Protein AF-A0A2D5ES42-F1 (afdb_monomer)

pLDDT: mean 76.39, std 18.37, range [30.33, 95.25]

Radius of gyration: 19.95 Å; Cα contacts (8 Å, |Δi|>4): 368; chains: 1; bounding box: 39×85×37 Å

Structure (mmCIF, N/CA/C/O backbone):
data_AF-A0A2D5ES42-F1
#
_entry.id   AF-A0A2D5ES42-F1
#
loop_
_atom_site.group_PDB
_atom_site.id
_atom_site.type_symbol
_atom_site.label_atom_id
_atom_site.label_alt_id
_atom_site.label_comp_id
_atom_site.label_asym_id
_atom_site.label_entity_id
_atom_site.label_seq_id
_atom_site.pdbx_PDB_ins_code
_atom_site.Cartn_x
_atom_site.Cartn_y
_atom_site.Cartn_z
_atom_site.occupancy
_atom_site.B_iso_or_equiv
_atom_site.auth_seq_id
_atom_site.auth_comp_id
_atom_site.auth_asym_id
_atom_site.auth_atom_id
_atom_site.pdbx_PDB_model_num
ATOM 1 N N . MET A 1 1 ? -2.887 -65.430 13.717 1.00 40.38 1 MET A N 1
ATOM 2 C CA . MET A 1 1 ? -1.768 -64.628 13.180 1.00 40.38 1 MET A CA 1
ATOM 3 C C . MET A 1 1 ? -2.276 -63.826 11.987 1.00 40.38 1 MET A C 1
ATOM 5 O O . MET A 1 1 ? -2.730 -64.423 11.024 1.00 40.38 1 MET A O 1
ATOM 9 N N . THR A 1 2 ? -2.256 -62.497 12.131 1.00 43.62 2 THR A N 1
ATOM 10 C CA . THR A 1 2 ? -2.048 -61.475 11.082 1.00 43.62 2 THR A CA 1
ATOM 11 C C . THR A 1 2 ? -3.000 -61.409 9.876 1.00 43.62 2 THR A C 1
ATOM 13 O O . THR A 1 2 ? -2.786 -62.137 8.918 1.00 43.62 2 THR A O 1
ATOM 16 N N . ARG A 1 3 ? -3.934 -60.435 9.862 1.00 40.31 3 ARG A N 1
ATOM 17 C CA . ARG A 1 3 ? -4.369 -59.633 8.683 1.00 40.31 3 ARG A CA 1
ATOM 18 C C . ARG A 1 3 ? -4.928 -58.283 9.183 1.00 40.31 3 ARG A C 1
ATOM 20 O O . ARG A 1 3 ? -5.847 -58.273 9.987 1.00 40.31 3 ARG A O 1
ATOM 27 N N . LEU A 1 4 ? -4.179 -57.193 8.979 1.00 50.66 4 LEU A N 1
ATOM 28 C CA . LEU A 1 4 ? -4.424 -56.137 7.974 1.00 50.66 4 LEU A CA 1
ATOM 29 C C . LEU A 1 4 ? -5.686 -55.305 8.242 1.00 50.66 4 LEU A C 1
ATOM 31 O O . LEU A 1 4 ? -6.754 -55.689 7.795 1.00 50.66 4 LEU A O 1
ATOM 35 N N . LEU A 1 5 ? -5.519 -54.141 8.879 1.00 46.69 5 LEU A N 1
ATOM 36 C CA . LEU A 1 5 ? -6.378 -52.958 8.722 1.00 46.69 5 LEU A CA 1
ATOM 37 C C . LEU A 1 5 ? -5.525 -51.712 9.025 1.00 46.69 5 LEU A C 1
ATOM 39 O O . LEU A 1 5 ? -5.518 -51.180 10.129 1.00 46.69 5 LEU A O 1
ATOM 43 N N . ALA A 1 6 ? -4.747 -51.288 8.032 1.00 50.66 6 ALA A N 1
ATOM 44 C CA . ALA A 1 6 ? -4.095 -49.986 7.997 1.00 50.66 6 ALA A CA 1
ATOM 45 C C . ALA A 1 6 ? -4.516 -49.315 6.688 1.00 50.66 6 ALA A C 1
ATOM 47 O O . ALA A 1 6 ? -4.034 -49.710 5.633 1.00 50.66 6 ALA A O 1
ATOM 48 N N . ALA A 1 7 ? -5.473 -48.390 6.775 1.00 54.62 7 ALA A N 1
ATOM 49 C CA . ALA A 1 7 ? -5.767 -47.304 5.829 1.00 54.62 7 ALA A CA 1
ATOM 50 C C . ALA A 1 7 ? -7.210 -46.843 6.085 1.00 54.62 7 ALA A C 1
ATOM 52 O O . ALA A 1 7 ? -8.156 -47.502 5.657 1.00 54.62 7 ALA A O 1
ATOM 53 N N . PRO A 1 8 ? -7.389 -45.726 6.803 1.00 44.03 8 PRO A N 1
ATOM 54 C CA . PRO A 1 8 ? -7.924 -44.579 6.080 1.00 44.03 8 PRO A CA 1
ATOM 55 C C . PRO A 1 8 ? -7.349 -43.280 6.657 1.00 44.03 8 PRO A C 1
ATOM 57 O O . PRO A 1 8 ? -8.011 -42.583 7.415 1.00 44.03 8 PRO A O 1
ATOM 60 N N . LEU A 1 9 ? -6.097 -42.949 6.339 1.00 42.41 9 LEU A N 1
ATOM 61 C CA . LEU A 1 9 ? -5.510 -41.659 6.745 1.00 42.41 9 LEU A CA 1
ATOM 62 C C . LEU A 1 9 ? -4.885 -40.888 5.574 1.00 42.41 9 LEU A C 1
ATOM 64 O O . LEU A 1 9 ? -4.068 -39.999 5.777 1.00 42.41 9 LEU A O 1
ATOM 68 N N . LEU A 1 10 ? -5.264 -41.231 4.340 1.00 48.03 10 LEU A N 1
ATOM 69 C CA . LEU A 1 10 ? -4.723 -40.625 3.116 1.00 48.03 10 LEU A CA 1
ATOM 70 C C . LEU A 1 10 ? -5.753 -39.827 2.302 1.00 48.03 10 LEU A C 1
ATOM 72 O O . LEU A 1 10 ? -5.400 -39.271 1.270 1.00 48.03 10 LEU A O 1
ATOM 76 N N . LEU A 1 11 ? -7.005 -39.714 2.757 1.00 45.16 11 LEU A N 1
ATOM 77 C CA . LEU A 1 11 ? -8.060 -39.009 2.010 1.00 45.16 11 LEU A CA 1
ATOM 78 C C . LEU A 1 11 ? -8.287 -37.547 2.433 1.00 45.16 11 LEU A C 1
ATOM 80 O O . LEU A 1 11 ? -9.058 -36.855 1.779 1.00 45.16 11 LEU A O 1
ATOM 84 N N . ALA A 1 12 ? -7.613 -37.046 3.474 1.00 45.69 12 ALA A N 1
ATOM 85 C CA . ALA A 1 12 ? -7.824 -35.672 3.945 1.00 45.69 12 ALA A CA 1
ATOM 86 C C . ALA A 1 12 ? -6.898 -34.623 3.294 1.00 45.69 12 ALA A C 1
ATOM 88 O O . ALA A 1 12 ? -7.234 -33.444 3.302 1.00 45.69 12 ALA A O 1
ATOM 89 N N . LEU A 1 13 ? -5.760 -35.015 2.699 1.00 46.62 13 LEU A N 1
ATOM 90 C CA . LEU A 1 13 ? -4.809 -34.047 2.120 1.00 46.62 13 LEU A CA 1
ATOM 91 C C . LEU A 1 13 ? -5.104 -33.646 0.663 1.00 46.62 13 LEU A C 1
ATOM 93 O O . LEU A 1 13 ? -4.482 -32.722 0.150 1.00 46.62 13 LEU A O 1
ATOM 97 N N . ALA A 1 14 ? -6.048 -34.305 -0.012 1.00 47.53 14 ALA A N 1
ATOM 98 C CA . ALA A 1 14 ? -6.312 -34.085 -1.438 1.00 47.53 14 ALA A CA 1
ATOM 99 C C . ALA A 1 14 ? -7.481 -33.123 -1.730 1.00 47.53 14 ALA A C 1
ATOM 101 O O . ALA A 1 14 ? -7.840 -32.939 -2.890 1.00 47.53 14 ALA A O 1
ATOM 102 N N . ALA A 1 15 ? -8.085 -32.500 -0.713 1.00 44.97 15 ALA A N 1
ATOM 103 C CA . ALA A 1 15 ? -9.243 -31.624 -0.915 1.00 44.97 15 ALA A CA 1
ATOM 104 C C . ALA A 1 15 ? -8.879 -30.200 -1.388 1.00 44.97 15 ALA A C 1
ATOM 106 O O . ALA A 1 15 ? -9.714 -29.547 -2.004 1.00 44.97 15 ALA A O 1
ATOM 107 N N . CYS A 1 16 ? -7.642 -29.729 -1.180 1.00 43.69 16 CYS A N 1
ATOM 108 C CA . CYS A 1 16 ? -7.223 -28.396 -1.650 1.00 43.69 16 CYS A CA 1
ATOM 109 C C . CYS A 1 16 ? -6.816 -28.339 -3.131 1.00 43.69 16 CYS A C 1
ATOM 111 O O . CYS A 1 16 ? -6.734 -27.253 -3.691 1.00 43.69 16 CYS A O 1
ATOM 113 N N . LEU A 1 17 ? -6.550 -29.473 -3.785 1.00 50.28 17 LEU A N 1
ATOM 114 C CA . LEU A 1 17 ? -6.022 -29.480 -5.158 1.00 50.28 17 LEU A CA 1
ATOM 115 C C . LEU A 1 17 ? -7.104 -29.623 -6.241 1.00 50.28 17 LEU A C 1
ATOM 117 O O . LEU A 1 17 ? -6.807 -29.436 -7.416 1.00 50.28 17 LEU A O 1
ATOM 121 N N . ALA A 1 18 ? -8.346 -29.954 -5.871 1.00 45.78 18 ALA A N 1
ATOM 122 C CA . ALA A 1 18 ? -9.398 -30.322 -6.827 1.00 45.78 18 ALA A CA 1
ATOM 123 C C . ALA A 1 18 ? -10.451 -29.228 -7.094 1.00 45.78 18 ALA A C 1
ATOM 125 O O . ALA A 1 18 ? -11.258 -29.370 -8.010 1.00 45.78 18 ALA A O 1
ATOM 126 N N . LEU A 1 19 ? -10.443 -28.128 -6.339 1.00 42.31 19 LEU A N 1
ATOM 127 C CA . LEU A 1 19 ? -11.299 -26.963 -6.573 1.00 42.31 19 LEU A CA 1
ATOM 128 C C . LEU A 1 19 ? -10.376 -25.772 -6.814 1.00 42.31 19 LEU A C 1
ATOM 130 O O . LEU A 1 19 ? -9.795 -25.235 -5.878 1.00 42.31 19 LEU A O 1
ATOM 134 N N . GLY A 1 20 ? -10.159 -25.458 -8.090 1.00 41.84 20 GLY A N 1
ATOM 135 C CA . GLY A 1 20 ? -9.169 -24.496 -8.557 1.00 41.84 20 GLY A CA 1
ATOM 136 C C . GLY A 1 20 ? -9.097 -23.211 -7.732 1.00 41.84 20 GLY A C 1
ATOM 137 O O . GLY A 1 20 ? -10.102 -22.550 -7.490 1.00 41.84 20 GLY A O 1
ATOM 138 N N . GLY A 1 21 ? -7.866 -22.848 -7.376 1.00 39.69 21 GLY A N 1
ATOM 139 C CA . GLY A 1 21 ? -7.530 -21.519 -6.894 1.00 39.69 21 GLY A CA 1
ATOM 140 C C . GLY A 1 21 ? -7.667 -21.336 -5.389 1.00 39.69 21 GLY A C 1
ATOM 141 O O . GLY A 1 21 ? -8.445 -20.501 -4.940 1.00 39.69 21 GLY A O 1
ATOM 142 N N . CYS A 1 22 ? -6.742 -21.913 -4.616 1.00 37.97 22 CYS A N 1
ATOM 143 C CA . CYS A 1 22 ? -6.066 -21.056 -3.643 1.00 37.97 22 CYS A CA 1
ATOM 144 C C . CYS A 1 22 ? -5.311 -19.998 -4.459 1.00 37.97 22 CYS A C 1
ATOM 146 O O . CYS A 1 22 ? -4.109 -20.123 -4.679 1.00 37.97 22 CYS A O 1
ATOM 148 N N . GLN A 1 23 ? -6.024 -18.999 -4.997 1.00 43.69 23 GLN A N 1
ATOM 149 C CA . GLN A 1 23 ? -5.373 -17.737 -5.296 1.00 43.69 23 GLN A CA 1
ATOM 150 C C . GLN A 1 23 ? -4.778 -17.331 -3.958 1.00 43.69 23 GLN A C 1
ATOM 152 O O . GLN A 1 23 ? -5.513 -17.138 -2.990 1.00 43.69 23 GLN A O 1
ATOM 157 N N . SER A 1 24 ? -3.453 -17.384 -3.859 1.00 50.62 24 SER A N 1
ATOM 158 C CA . SER A 1 24 ? -2.745 -16.871 -2.703 1.00 50.62 24 SER A CA 1
ATOM 159 C C . SER A 1 24 ? -3.139 -15.408 -2.617 1.00 50.62 24 SER A C 1
ATOM 161 O O . SER A 1 24 ? -2.657 -14.598 -3.409 1.00 50.62 24 SER A O 1
ATOM 163 N N . GLU A 1 25 ? -4.098 -15.106 -1.747 1.00 65.00 25 GLU A N 1
ATOM 164 C CA . GLU A 1 25 ? -4.514 -13.745 -1.469 1.00 65.00 25 GLU A CA 1
ATOM 165 C C . GLU A 1 25 ? -3.235 -12.982 -1.137 1.00 65.00 25 GLU A C 1
ATOM 167 O O . GLU A 1 25 ? -2.483 -13.353 -0.231 1.00 65.00 25 GLU A O 1
ATOM 172 N N . LEU A 1 26 ? -2.927 -11.999 -1.972 1.00 70.56 26 LEU A N 1
ATOM 173 C CA . LEU A 1 26 ? -1.734 -11.186 -1.861 1.00 70.56 26 LEU A CA 1
ATOM 174 C C . LEU A 1 26 ? -1.842 -10.427 -0.534 1.00 70.56 26 LEU A C 1
ATOM 176 O O . LEU A 1 26 ? -2.657 -9.517 -0.405 1.00 70.56 26 LEU A O 1
ATOM 180 N N . ARG A 1 27 ? -1.096 -10.863 0.486 1.00 83.94 27 ARG A N 1
ATOM 181 C CA . ARG A 1 27 ? -1.345 -10.473 1.877 1.00 83.94 27 ARG A CA 1
ATOM 182 C C . ARG A 1 27 ? -0.107 -9.882 2.540 1.00 83.94 27 ARG A C 1
ATOM 184 O O . ARG A 1 27 ? 0.998 -10.390 2.375 1.00 83.94 27 ARG A O 1
ATOM 191 N N . ALA A 1 28 ? -0.331 -8.860 3.362 1.00 84.81 28 ALA A N 1
ATOM 192 C CA . ALA A 1 28 ? 0.637 -8.379 4.342 1.00 84.81 28 ALA A CA 1
ATOM 193 C C . ALA A 1 28 ? 0.025 -8.410 5.749 1.00 84.81 28 ALA A C 1
ATOM 195 O O . ALA A 1 28 ? -1.182 -8.202 5.915 1.00 84.81 28 ALA A O 1
ATOM 196 N N . THR A 1 29 ? 0.840 -8.710 6.759 1.00 90.69 29 THR A N 1
ATOM 197 C CA . THR A 1 29 ? 0.409 -8.859 8.157 1.00 90.69 29 THR A CA 1
ATOM 198 C C . THR A 1 29 ? 1.443 -8.303 9.125 1.00 90.69 29 THR A C 1
ATOM 200 O O . THR A 1 29 ? 2.625 -8.185 8.796 1.00 90.69 29 THR A O 1
ATOM 203 N N . GLY A 1 30 ? 1.012 -8.003 10.349 1.00 91.19 30 GLY A N 1
ATOM 204 C CA . GLY A 1 30 ? 1.918 -7.594 11.415 1.00 91.19 30 GLY A CA 1
ATOM 205 C C . GLY A 1 30 ? 1.222 -6.824 12.528 1.00 91.19 30 GLY A C 1
ATOM 206 O O . GLY A 1 30 ? 0.061 -7.096 12.843 1.00 91.19 30 GLY A O 1
ATOM 207 N N . SER A 1 31 ? 1.935 -5.871 13.123 1.00 89.75 31 SER A N 1
ATOM 208 C CA . SER A 1 31 ? 1.419 -4.967 14.149 1.00 89.75 31 SER A CA 1
ATOM 209 C C . SER A 1 31 ? 1.201 -3.554 13.609 1.00 89.75 31 SER A C 1
ATOM 211 O O . SER A 1 31 ? 1.816 -3.134 12.629 1.00 89.75 31 SER A O 1
ATOM 213 N N . ALA A 1 32 ? 0.296 -2.821 14.248 1.00 86.94 32 ALA A N 1
ATOM 214 C CA . ALA A 1 32 ? -0.011 -1.437 13.936 1.00 86.94 32 ALA A CA 1
ATOM 215 C C . ALA A 1 32 ? -0.046 -0.597 15.219 1.00 86.94 32 ALA A C 1
ATOM 217 O O . ALA A 1 32 ? -0.758 -0.920 16.169 1.00 86.94 32 ALA A O 1
ATOM 218 N N . GLU A 1 33 ? 0.694 0.511 15.216 1.00 84.69 33 GLU A N 1
ATOM 219 C CA . GLU A 1 33 ? 0.779 1.488 16.308 1.00 84.69 33 GLU A CA 1
ATOM 220 C C . GLU A 1 33 ? 0.542 2.922 15.790 1.00 84.69 33 GLU A C 1
ATOM 222 O O . GLU A 1 33 ? 0.703 3.200 14.600 1.00 84.69 33 GLU A O 1
ATOM 227 N N . GLY A 1 34 ? 0.102 3.841 16.665 1.00 74.62 34 GLY A N 1
ATOM 228 C CA . GLY A 1 34 ? -0.366 5.180 16.262 1.00 74.62 34 GLY A CA 1
ATOM 229 C C . GLY A 1 34 ? -1.804 5.534 16.680 1.00 74.62 34 GLY A C 1
ATOM 230 O O . GLY A 1 34 ? -2.398 4.923 17.570 1.00 74.62 34 GLY A O 1
ATOM 231 N N . VAL A 1 35 ? -2.361 6.585 16.074 1.00 63.78 35 VAL A N 1
ATOM 232 C CA . VAL A 1 35 ? -3.596 7.242 16.545 1.00 63.78 35 VAL A CA 1
ATOM 233 C C . VAL A 1 35 ? -4.851 6.399 16.265 1.00 63.78 35 VAL A C 1
ATOM 235 O O . VAL A 1 35 ? -5.159 6.087 15.119 1.00 63.78 35 VAL A O 1
ATOM 238 N N . GLY A 1 36 ? -5.634 6.100 17.311 1.00 63.03 36 GLY A N 1
ATOM 239 C CA . GLY A 1 36 ? -6.985 5.528 17.185 1.00 63.03 36 GLY A CA 1
ATOM 240 C C . GLY A 1 36 ? -7.050 4.057 16.744 1.00 63.03 36 GLY A C 1
ATOM 241 O O . GLY A 1 36 ? -8.032 3.665 16.111 1.00 63.03 36 GLY A O 1
ATOM 242 N N . LEU A 1 37 ? -6.020 3.265 17.058 1.00 69.06 37 LEU A N 1
ATOM 243 C CA . LEU A 1 37 ? -5.775 1.918 16.514 1.00 69.06 37 LEU A CA 1
ATOM 244 C C . LEU A 1 37 ? -6.369 0.737 17.293 1.00 69.06 37 LEU A C 1
ATOM 246 O O . LEU A 1 37 ? -5.957 -0.400 17.077 1.00 69.06 37 LEU A O 1
ATOM 250 N N . GLU A 1 38 ? -7.361 0.948 18.160 1.00 73.31 38 GLU A N 1
ATOM 251 C CA . GLU A 1 38 ? -8.033 -0.202 18.786 1.00 73.31 38 GLU A CA 1
ATOM 252 C C . GLU A 1 38 ? -8.709 -1.086 17.729 1.00 73.31 38 GLU A C 1
ATOM 254 O O . GLU A 1 38 ? -8.565 -2.312 17.755 1.00 73.31 38 GLU A O 1
ATOM 259 N N . ARG A 1 39 ? -9.382 -0.443 16.763 1.00 82.19 39 ARG A N 1
ATOM 260 C CA . ARG A 1 39 ? -10.039 -1.049 15.599 1.00 82.19 39 ARG A CA 1
ATOM 261 C C . ARG A 1 39 ? -10.019 -0.095 14.401 1.00 82.19 39 ARG A C 1
ATOM 263 O O . ARG A 1 39 ? -10.077 1.133 14.547 1.00 82.19 39 ARG A O 1
ATOM 270 N N . GLY A 1 40 ? -9.974 -0.646 13.192 1.00 87.06 40 GLY A N 1
ATOM 271 C CA . GLY A 1 40 ? -10.086 0.147 11.968 1.00 87.06 40 GLY A CA 1
ATOM 272 C C . GLY A 1 40 ? -10.135 -0.677 10.690 1.00 87.06 40 GLY A C 1
ATOM 273 O O . GLY A 1 40 ? -9.704 -1.829 10.661 1.00 87.06 40 GLY A O 1
ATOM 274 N N . THR A 1 41 ? -10.645 -0.062 9.624 1.00 90.19 41 THR A N 1
ATOM 275 C CA . THR A 1 41 ? -10.507 -0.598 8.266 1.00 90.19 41 THR A CA 1
ATOM 276 C C . THR A 1 41 ? -9.146 -0.171 7.717 1.00 90.19 41 THR A C 1
ATOM 278 O O . THR A 1 41 ? -8.757 0.990 7.852 1.00 90.19 41 THR A O 1
ATOM 281 N N . LEU A 1 42 ? -8.414 -1.105 7.119 1.00 90.06 42 LEU A N 1
ATOM 282 C CA . LEU A 1 42 ? -7.157 -0.846 6.425 1.00 90.06 42 LEU A CA 1
ATOM 283 C C . LEU A 1 42 ? -7.424 -0.894 4.920 1.00 90.06 42 LEU A C 1
ATOM 285 O O . LEU A 1 42 ? -8.172 -1.745 4.447 1.00 90.06 42 LEU A O 1
ATOM 289 N N . ALA A 1 43 ? -6.823 0.017 4.172 1.00 90.88 43 ALA A N 1
ATOM 290 C CA . ALA A 1 43 ? -6.932 0.063 2.724 1.00 90.88 43 ALA A CA 1
ATOM 291 C C . ALA A 1 43 ? -5.543 0.173 2.100 1.00 90.88 43 ALA A C 1
ATOM 293 O O . ALA A 1 43 ? -4.638 0.761 2.697 1.00 90.88 43 ALA A O 1
ATOM 294 N N . VAL A 1 44 ? -5.395 -0.358 0.885 1.00 90.12 44 VAL A N 1
ATOM 295 C CA . VAL A 1 44 ? -4.208 -0.102 0.061 1.00 90.12 44 VAL A CA 1
ATOM 296 C C . VAL A 1 44 ? -4.566 0.910 -1.005 1.00 90.12 44 VAL A C 1
ATOM 298 O O . VAL A 1 44 ? -5.454 0.669 -1.824 1.00 90.12 44 VAL A O 1
ATOM 301 N N . ARG A 1 45 ? -3.872 2.044 -1.000 1.00 89.19 45 ARG A N 1
ATOM 302 C CA . ARG A 1 45 ? -4.010 3.076 -2.024 1.00 89.19 45 ARG A CA 1
ATOM 303 C C . ARG A 1 45 ? -2.827 3.001 -2.977 1.00 89.19 45 ARG A C 1
ATOM 305 O O . ARG A 1 45 ? -1.693 3.147 -2.542 1.00 89.19 45 ARG A O 1
ATOM 312 N N . TRP A 1 46 ? -3.096 2.815 -4.263 1.00 85.50 46 TRP A N 1
ATOM 313 C CA . TRP A 1 46 ? -2.063 2.724 -5.295 1.00 85.50 46 TRP A CA 1
ATOM 314 C C . TRP A 1 46 ? -1.990 4.012 -6.118 1.00 85.50 46 TRP A C 1
ATOM 316 O O . TRP A 1 46 ? -3.040 4.509 -6.528 1.00 85.50 46 TRP A O 1
ATOM 326 N N . ALA A 1 47 ? -0.768 4.477 -6.406 1.00 69.75 47 ALA A N 1
ATOM 327 C CA . ALA A 1 47 ? -0.370 5.775 -6.993 1.00 69.75 47 ALA A CA 1
ATOM 328 C C . ALA A 1 47 ? 0.012 6.853 -5.959 1.00 69.75 47 ALA A C 1
ATOM 330 O O . ALA A 1 47 ? -0.162 6.660 -4.758 1.00 69.75 47 ALA A O 1
ATOM 331 N N . GLU A 1 48 ? 0.562 7.977 -6.441 1.00 59.28 48 GLU A N 1
ATOM 332 C CA . GLU A 1 48 ? 1.092 9.063 -5.605 1.00 59.28 48 GLU A CA 1
ATOM 333 C C . GLU A 1 48 ? 0.127 9.509 -4.492 1.00 59.28 48 GLU A C 1
ATOM 335 O O . GLU A 1 48 ? -1.100 9.583 -4.670 1.00 59.28 48 GLU A O 1
ATOM 340 N N . ALA A 1 49 ? 0.721 9.846 -3.343 1.00 53.78 49 ALA A N 1
ATOM 341 C CA . ALA A 1 49 ? 0.049 10.201 -2.101 1.00 53.78 49 ALA A CA 1
ATOM 342 C C . ALA A 1 49 ? -1.179 11.104 -2.319 1.00 53.78 49 ALA A C 1
ATOM 344 O O . ALA A 1 49 ? -1.095 12.239 -2.793 1.00 53.78 49 ALA A O 1
ATOM 345 N N . GLY A 1 50 ? -2.354 10.598 -1.935 1.00 47.56 50 GLY A N 1
ATOM 346 C CA . GLY A 1 50 ? -3.615 11.346 -1.967 1.00 47.56 50 GLY A CA 1
ATOM 347 C C . GLY A 1 50 ? -4.312 11.448 -3.329 1.00 47.56 50 GLY A C 1
ATOM 348 O O . GLY A 1 50 ? -5.385 12.046 -3.389 1.00 47.56 50 GLY A O 1
ATOM 349 N N . ARG A 1 51 ? -3.754 10.864 -4.397 1.00 58.56 51 ARG A N 1
ATOM 350 C CA . ARG A 1 51 ? -4.400 10.755 -5.723 1.00 58.56 51 ARG A CA 1
ATOM 351 C C . ARG A 1 51 ? -4.727 9.318 -6.124 1.00 58.56 51 ARG A C 1
ATOM 353 O O . ARG A 1 51 ? -5.396 9.106 -7.131 1.00 58.56 51 ARG A O 1
ATOM 360 N N . GLY A 1 52 ? -4.255 8.351 -5.342 1.00 62.56 52 GLY A N 1
ATOM 361 C CA . GLY A 1 52 ? -4.370 6.940 -5.668 1.00 62.56 52 GLY A CA 1
ATOM 362 C C . GLY A 1 52 ? -5.766 6.340 -5.542 1.00 62.56 52 GLY A C 1
ATOM 363 O O . GLY A 1 52 ? -6.609 6.799 -4.765 1.00 62.56 52 GLY A O 1
ATOM 364 N N . LEU A 1 53 ? -5.978 5.270 -6.307 1.00 70.06 53 LEU A N 1
ATOM 365 C CA . LEU A 1 53 ? -7.182 4.451 -6.254 1.00 70.06 53 LEU A CA 1
ATOM 366 C C . LEU A 1 53 ? -7.024 3.387 -5.176 1.00 70.06 53 LEU A C 1
ATOM 368 O O . LEU A 1 53 ? -5.957 2.781 -5.035 1.00 70.06 53 LEU A O 1
ATOM 372 N N . VAL A 1 54 ? -8.095 3.141 -4.426 1.00 75.38 54 VAL A N 1
ATOM 373 C CA . VAL A 1 54 ? -8.086 2.042 -3.465 1.00 75.38 54 VAL A CA 1
ATOM 374 C C . VAL A 1 54 ? -8.153 0.721 -4.211 1.00 75.38 54 VAL A C 1
ATOM 376 O O . VAL A 1 54 ? -9.020 0.528 -5.064 1.00 75.38 54 VAL A O 1
ATOM 379 N N . HIS A 1 55 ? -7.242 -0.185 -3.881 1.00 74.81 55 HIS A N 1
ATOM 380 C CA . HIS A 1 55 ? -7.203 -1.521 -4.455 1.00 74.81 55 HIS A CA 1
ATOM 381 C C . HIS A 1 55 ? -6.622 -2.507 -3.440 1.00 74.81 55 HIS A C 1
ATOM 383 O O . HIS A 1 55 ? -5.471 -2.915 -3.541 1.00 74.81 55 HIS A O 1
ATOM 389 N N . GLY A 1 56 ? -7.400 -2.803 -2.399 1.00 79.88 56 GLY A N 1
ATOM 390 C CA . GLY A 1 56 ? -7.008 -3.653 -1.275 1.00 79.88 56 GLY A CA 1
ATOM 391 C C . GLY A 1 56 ? -7.774 -3.296 -0.010 1.00 79.88 56 GLY A C 1
ATOM 392 O O . GLY A 1 56 ? -7.999 -2.114 0.255 1.00 79.88 56 GLY A O 1
ATOM 393 N N . GLU A 1 57 ? -8.155 -4.304 0.770 1.00 86.94 57 GLU A N 1
ATOM 394 C CA . GLU A 1 57 ? -8.876 -4.132 2.032 1.00 86.94 57 GLU A CA 1
ATOM 395 C C . GLU A 1 57 ? -8.281 -5.032 3.115 1.00 86.94 57 GLU A C 1
ATOM 397 O O . GLU A 1 57 ? -7.825 -6.149 2.879 1.00 86.94 57 GLU A O 1
ATOM 402 N N . GLY A 1 58 ? -8.269 -4.512 4.329 1.00 89.00 58 GLY A N 1
ATOM 403 C CA . GLY A 1 58 ? -7.767 -5.177 5.504 1.00 89.00 58 GLY A CA 1
ATOM 404 C C . GLY A 1 58 ? -8.424 -4.645 6.758 1.00 89.00 58 GLY A C 1
ATOM 405 O O . GLY A 1 58 ? -9.326 -3.802 6.722 1.00 89.00 58 GLY A O 1
ATOM 406 N N . ARG A 1 59 ? -7.941 -5.113 7.902 1.00 90.81 59 ARG A N 1
ATOM 407 C CA . ARG A 1 59 ? -8.403 -4.642 9.206 1.00 90.81 59 ARG A CA 1
ATOM 408 C C . ARG A 1 59 ? -7.249 -4.519 10.174 1.00 90.81 59 ARG A C 1
ATOM 410 O O . ARG A 1 59 ? -6.294 -5.290 10.113 1.00 90.81 59 ARG A O 1
ATOM 417 N N . VAL A 1 60 ? -7.401 -3.568 11.086 1.00 89.00 60 VAL A N 1
ATOM 418 C CA . VAL A 1 60 ? -6.650 -3.506 12.335 1.00 89.00 60 VAL A CA 1
ATOM 419 C C . VAL A 1 60 ? -7.588 -3.907 13.464 1.00 89.00 60 VAL A C 1
ATOM 421 O O . VAL A 1 60 ? -8.685 -3.356 13.580 1.00 89.00 60 VAL A O 1
ATOM 424 N N . GLU A 1 61 ? -7.156 -4.845 14.298 1.00 87.88 61 GLU A N 1
ATOM 425 C CA . GLU A 1 61 ? -7.878 -5.289 15.485 1.00 87.88 61 GLU A CA 1
ATOM 426 C C . GLU A 1 61 ? -6.886 -5.588 16.610 1.00 87.88 61 GLU A C 1
ATOM 428 O O . GLU A 1 61 ? -5.960 -6.382 16.445 1.00 87.88 61 GLU A O 1
ATOM 433 N N . SER A 1 62 ? -7.060 -4.916 17.753 1.00 85.75 62 SER A N 1
ATOM 434 C CA . SER A 1 62 ? -6.210 -5.103 18.938 1.00 85.75 62 SER A CA 1
ATOM 435 C C . SER A 1 62 ? -4.707 -4.952 18.645 1.00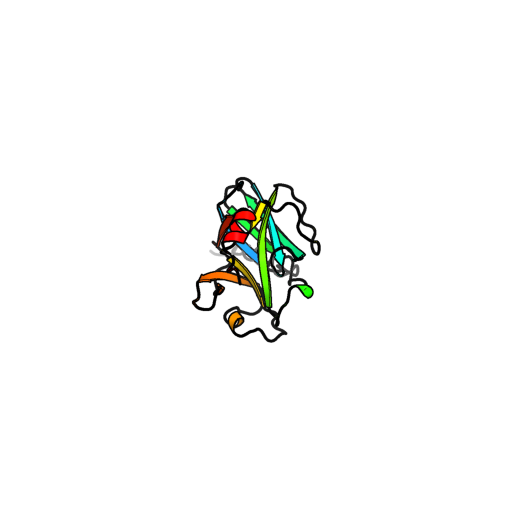 85.75 62 SER A C 1
ATOM 437 O O . SER A 1 62 ? -3.885 -5.695 19.177 1.00 85.75 62 SER A O 1
ATOM 439 N N . GLY A 1 63 ? -4.348 -3.999 17.778 1.00 84.81 63 GLY A N 1
ATOM 440 C CA . GLY A 1 63 ? -2.960 -3.720 17.389 1.00 84.81 63 GLY A CA 1
ATOM 441 C C . GLY A 1 63 ? -2.349 -4.710 16.392 1.00 84.81 63 GLY A C 1
ATOM 442 O O . GLY A 1 63 ? -1.233 -4.480 15.937 1.00 84.81 63 GLY A O 1
ATOM 443 N N . ALA A 1 64 ? -3.055 -5.776 16.009 1.00 88.62 64 ALA A N 1
ATOM 444 C CA . ALA A 1 64 ? -2.676 -6.628 14.887 1.00 88.62 64 ALA A CA 1
ATOM 445 C C . ALA A 1 64 ? -3.350 -6.131 13.605 1.00 88.62 64 ALA A C 1
ATOM 447 O O . ALA A 1 64 ? -4.474 -5.627 13.647 1.00 88.62 64 ALA A O 1
ATOM 448 N N . PHE A 1 65 ? -2.696 -6.303 12.459 1.00 91.19 65 PHE A N 1
ATOM 449 C CA . PHE A 1 65 ? -3.309 -6.015 11.169 1.00 91.19 65 PHE A CA 1
ATOM 450 C C . PHE A 1 65 ? -3.115 -7.145 10.165 1.00 91.19 65 PHE A C 1
ATOM 452 O O . PHE A 1 65 ? -2.154 -7.919 10.209 1.00 91.19 65 PHE A O 1
ATOM 459 N N . TRP A 1 66 ? -4.028 -7.177 9.207 1.00 89.75 66 TRP A N 1
ATOM 460 C CA . TRP A 1 66 ? -3.852 -7.872 7.945 1.00 89.75 66 TRP A CA 1
ATOM 461 C C . TRP A 1 66 ? -4.448 -7.019 6.834 1.00 89.75 66 TRP A C 1
ATOM 463 O O . TRP A 1 66 ? -5.414 -6.287 7.054 1.00 89.75 66 TRP A O 1
ATOM 473 N N . VAL A 1 67 ? -3.883 -7.127 5.641 1.00 87.94 67 VAL A N 1
ATOM 474 C CA . VAL A 1 67 ? -4.450 -6.553 4.425 1.00 87.94 67 VAL A CA 1
ATOM 475 C C . VAL A 1 67 ? -4.344 -7.554 3.300 1.00 87.94 67 VAL A C 1
ATOM 477 O O . VAL A 1 67 ? -3.329 -8.234 3.163 1.00 87.94 67 VAL A O 1
ATOM 480 N N . ALA A 1 68 ? -5.416 -7.645 2.533 1.00 84.81 68 ALA A N 1
ATOM 481 C CA . ALA A 1 68 ? -5.537 -8.485 1.371 1.00 84.81 68 ALA A CA 1
ATOM 482 C C . ALA A 1 68 ? -5.659 -7.622 0.119 1.00 84.81 68 ALA A C 1
ATOM 484 O O . ALA A 1 68 ? -6.390 -6.627 0.079 1.00 84.81 68 ALA A O 1
ATOM 485 N N . LEU A 1 69 ? -4.957 -8.038 -0.920 1.00 81.62 69 LEU A N 1
ATOM 486 C CA . LEU A 1 69 ? -5.075 -7.497 -2.257 1.00 81.62 69 LEU A CA 1
ATOM 487 C C . LEU A 1 69 ? -5.815 -8.530 -3.114 1.00 81.62 69 LEU A C 1
ATOM 489 O O . LEU A 1 69 ? -5.398 -9.693 -3.144 1.00 81.62 69 LEU A O 1
ATOM 493 N N . PRO A 1 70 ? -6.904 -8.130 -3.792 1.00 72.25 70 PRO A N 1
ATOM 494 C CA . PRO A 1 70 ? -7.698 -9.059 -4.590 1.00 72.25 70 PRO A CA 1
ATOM 495 C C . PRO A 1 70 ? -6.908 -9.609 -5.784 1.00 72.25 70 PRO A C 1
ATOM 497 O O . PRO A 1 70 ? -7.083 -10.767 -6.148 1.00 72.25 70 PRO A O 1
ATOM 500 N N . ASP A 1 71 ? -6.039 -8.791 -6.379 1.00 79.31 71 ASP A N 1
ATOM 501 C CA . ASP A 1 71 ? -5.272 -9.096 -7.585 1.00 79.31 71 ASP A CA 1
ATOM 502 C C . ASP A 1 71 ? -4.179 -8.030 -7.833 1.00 79.31 71 ASP A C 1
ATOM 504 O O . ASP A 1 71 ? -3.690 -7.359 -6.919 1.00 79.31 71 ASP A O 1
ATOM 508 N N . ARG A 1 72 ? -3.753 -7.918 -9.093 1.00 85.38 72 ARG A N 1
ATOM 509 C CA . ARG A 1 72 ? -2.796 -6.932 -9.592 1.00 85.38 72 ARG A CA 1
ATOM 510 C C . ARG A 1 72 ? -3.340 -5.497 -9.417 1.00 85.38 72 ARG A C 1
ATOM 512 O O . ARG A 1 72 ? -4.530 -5.281 -9.635 1.00 85.38 72 ARG A O 1
ATOM 519 N N . PRO A 1 73 ? -2.488 -4.497 -9.113 1.00 86.25 73 PRO A N 1
ATOM 520 C CA . PRO A 1 73 ? -2.898 -3.093 -9.078 1.00 86.25 73 PRO A CA 1
ATOM 521 C C . PRO A 1 73 ? -3.540 -2.621 -10.393 1.00 86.25 73 PRO A C 1
ATOM 523 O O . PRO A 1 73 ? -3.235 -3.161 -11.462 1.00 86.25 73 PRO A O 1
ATOM 526 N N . PRO A 1 74 ? -4.384 -1.576 -10.359 1.00 83.25 74 PRO A N 1
ATOM 527 C CA . PRO A 1 74 ? -4.956 -1.012 -11.575 1.00 83.25 74 PRO A CA 1
ATOM 528 C C . PRO A 1 74 ? -3.848 -0.484 -12.508 1.00 83.25 74 PRO A C 1
ATOM 530 O O . PRO A 1 74 ? -2.855 0.054 -12.017 1.00 83.25 74 PRO A O 1
ATOM 533 N N . PRO A 1 75 ? -4.012 -0.544 -13.847 1.00 84.50 75 PRO A N 1
ATOM 534 C CA . PRO A 1 75 ? -2.991 -0.086 -14.797 1.00 84.50 75 PRO A CA 1
ATOM 535 C C . PRO A 1 75 ? -2.490 1.344 -14.551 1.00 84.50 75 PRO A C 1
ATOM 537 O O . PRO A 1 75 ? -1.312 1.625 -14.729 1.00 84.50 75 PRO A O 1
ATOM 540 N N . ALA A 1 76 ? -3.370 2.233 -14.082 1.00 82.31 76 ALA A N 1
ATOM 541 C CA . ALA A 1 76 ? -3.039 3.625 -13.775 1.00 82.31 76 ALA A CA 1
ATOM 542 C C . ALA A 1 76 ? -2.086 3.806 -12.576 1.00 82.31 76 ALA A C 1
ATOM 544 O O . ALA A 1 76 ? -1.599 4.911 -12.362 1.00 82.31 76 ALA A O 1
ATOM 545 N N . ALA A 1 77 ? -1.839 2.759 -11.784 1.00 84.44 77 ALA A N 1
ATOM 546 C CA . ALA A 1 77 ? -0.910 2.800 -10.659 1.00 84.44 77 ALA A CA 1
ATOM 547 C C . ALA A 1 77 ? 0.543 2.485 -11.041 1.00 84.44 77 ALA A C 1
ATOM 549 O O . ALA A 1 77 ? 1.423 2.613 -10.191 1.00 84.44 77 ALA A O 1
ATOM 550 N N . PHE A 1 78 ? 0.791 2.029 -12.272 1.00 87.00 78 PHE A N 1
ATOM 551 C CA . PHE A 1 78 ? 2.124 1.641 -12.712 1.00 87.00 78 PHE A CA 1
ATOM 552 C C . PHE A 1 78 ? 2.908 2.837 -13.248 1.00 87.00 78 PHE A C 1
ATOM 554 O O . PHE A 1 78 ? 2.474 3.521 -14.173 1.00 87.00 78 PHE A O 1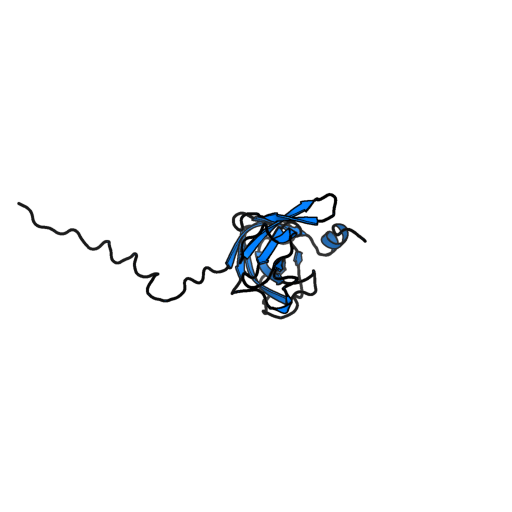
ATOM 561 N N . GLU A 1 79 ? 4.117 3.003 -12.731 1.00 85.12 79 GLU A N 1
ATOM 562 C CA . GLU A 1 79 ? 5.149 3.887 -13.248 1.00 85.12 79 GLU A CA 1
ATOM 563 C C . GLU A 1 79 ? 6.370 3.030 -13.595 1.00 85.12 79 GLU A C 1
ATOM 565 O O . GLU A 1 79 ? 6.969 2.395 -12.728 1.00 85.12 79 GLU A O 1
ATOM 570 N N . GLY A 1 80 ? 6.693 2.928 -14.889 1.00 85.25 80 GLY A N 1
ATOM 571 C CA . GLY A 1 80 ? 7.804 2.090 -15.355 1.00 85.25 80 GLY A CA 1
ATOM 572 C C . GLY A 1 80 ? 7.689 0.628 -14.904 1.00 85.25 80 GLY A C 1
ATOM 573 O O . GLY A 1 80 ? 8.622 0.085 -14.338 1.00 85.25 80 GLY A O 1
ATOM 574 N N . GLY A 1 81 ? 6.520 -0.003 -15.051 1.00 89.44 81 GLY A N 1
ATOM 575 C CA . GLY A 1 81 ? 6.347 -1.414 -14.676 1.00 89.44 81 GLY A CA 1
ATOM 576 C C . GLY A 1 81 ? 6.282 -1.701 -13.172 1.00 89.44 81 GLY A C 1
ATOM 577 O O . GLY A 1 81 ? 6.154 -2.861 -12.782 1.00 89.44 81 GLY A O 1
ATOM 578 N N . VAL A 1 82 ? 6.298 -0.673 -12.320 1.00 90.62 82 VAL A N 1
ATOM 579 C CA . VAL A 1 82 ? 6.207 -0.818 -10.863 1.00 90.62 82 VAL A CA 1
ATOM 580 C C . VAL A 1 82 ? 5.068 0.028 -10.317 1.00 90.62 82 VAL A C 1
ATOM 582 O O . VAL A 1 82 ? 4.857 1.152 -10.752 1.00 90.62 82 VAL A O 1
ATOM 585 N N . ALA A 1 83 ? 4.325 -0.510 -9.357 1.00 90.62 83 ALA A N 1
ATOM 586 C CA . ALA A 1 83 ? 3.314 0.218 -8.606 1.00 90.62 83 ALA A CA 1
ATOM 587 C C . ALA A 1 83 ? 3.688 0.244 -7.120 1.00 90.62 83 ALA A C 1
ATOM 589 O O . ALA A 1 83 ? 4.076 -0.781 -6.553 1.00 90.62 83 ALA A O 1
ATOM 590 N N . LEU A 1 84 ? 3.542 1.411 -6.492 1.00 89.25 84 LEU A N 1
ATOM 591 C CA . LEU A 1 84 ? 3.702 1.600 -5.050 1.00 89.25 84 LEU A CA 1
ATOM 592 C C . LEU A 1 84 ? 2.329 1.767 -4.393 1.00 89.25 84 LEU A C 1
ATOM 594 O O . LEU A 1 84 ? 1.495 2.553 -4.853 1.00 89.25 84 LEU A O 1
ATOM 598 N N . GLY A 1 85 ? 2.098 0.993 -3.335 1.00 90.06 85 GLY A N 1
ATOM 599 C CA . GLY A 1 85 ? 0.869 0.962 -2.555 1.00 90.06 85 GLY A CA 1
ATOM 600 C C . GLY A 1 85 ? 1.101 1.477 -1.139 1.00 90.06 85 GLY A C 1
ATOM 601 O O . GLY A 1 85 ? 1.905 0.922 -0.392 1.00 90.06 85 GLY A O 1
ATOM 602 N N . GLU A 1 86 ? 0.372 2.516 -0.755 1.00 89.56 86 GLU A N 1
ATOM 603 C CA . GLU A 1 86 ? 0.359 3.058 0.601 1.00 89.56 86 GLU A CA 1
ATOM 604 C C . GLU A 1 86 ? -0.643 2.300 1.472 1.00 89.56 86 GLU A C 1
ATOM 606 O O . GLU A 1 86 ? -1.758 1.991 1.038 1.00 89.56 86 GLU A O 1
ATOM 611 N N . LEU A 1 87 ? -0.277 2.064 2.731 1.00 90.12 87 LEU A N 1
ATOM 612 C CA . LEU A 1 87 ? -1.176 1.510 3.737 1.00 90.12 87 LEU A CA 1
ATO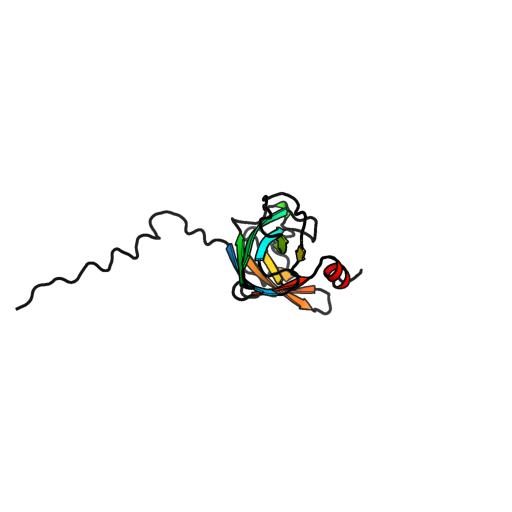M 613 C C . LEU A 1 87 ? -1.890 2.659 4.450 1.00 90.12 87 LEU A C 1
ATOM 615 O O . LEU A 1 87 ? -1.253 3.511 5.074 1.00 90.12 87 LEU A O 1
ATOM 619 N N . VAL A 1 88 ? -3.220 2.686 4.356 1.00 90.19 88 VAL A N 1
ATOM 620 C CA . VAL A 1 88 ? -4.044 3.786 4.872 1.00 90.19 88 VAL A CA 1
ATOM 621 C C . VAL A 1 88 ? -5.056 3.282 5.891 1.00 90.19 88 VAL A C 1
ATOM 623 O O . VAL A 1 88 ? -5.855 2.388 5.608 1.00 90.19 88 VAL A O 1
ATOM 626 N N . LEU A 1 89 ? -5.055 3.897 7.072 1.00 90.38 89 LEU A N 1
ATOM 627 C CA . LEU A 1 89 ? -6.015 3.623 8.131 1.00 90.38 89 LEU A CA 1
ATOM 628 C C . LEU A 1 89 ? -7.275 4.469 7.946 1.00 90.38 89 LEU A C 1
ATOM 630 O O . LEU A 1 89 ? -7.228 5.701 7.909 1.00 90.38 89 LEU A O 1
ATOM 634 N N . LEU A 1 90 ? -8.419 3.800 7.931 1.00 89.25 90 LEU A N 1
ATOM 635 C CA . LEU A 1 90 ? -9.749 4.391 7.866 1.00 89.25 90 LEU A CA 1
ATOM 636 C C . LEU A 1 90 ? -10.499 4.203 9.191 1.00 89.25 90 LEU A C 1
ATOM 638 O O . LEU A 1 90 ? -10.096 3.386 10.030 1.00 89.25 90 LEU A O 1
ATOM 642 N N . PRO A 1 91 ? -11.586 4.958 9.428 1.00 87.56 91 PRO A N 1
ATOM 643 C CA . PRO A 1 91 ? -12.521 4.687 10.511 1.00 87.56 91 PRO A CA 1
ATOM 644 C C . PRO A 1 91 ? -13.005 3.240 10.481 1.00 87.56 91 PRO A C 1
ATOM 646 O O . PRO A 1 91 ? -13.073 2.600 9.431 1.00 87.56 91 PRO A O 1
ATOM 649 N N . GLU A 1 92 ? -13.341 2.713 11.650 1.00 87.88 92 GLU A N 1
ATOM 650 C CA . GLU A 1 92 ? -13.989 1.412 11.729 1.00 87.88 92 GLU A CA 1
ATOM 651 C C . GLU A 1 92 ? -15.313 1.418 10.950 1.00 87.88 92 GLU A C 1
ATOM 653 O O . GLU A 1 92 ? -16.088 2.371 11.031 1.00 87.88 92 GLU A O 1
ATOM 658 N N . GLY A 1 93 ? -15.566 0.354 10.184 1.00 84.38 93 GLY A N 1
ATOM 659 C CA . GLY A 1 93 ? -16.784 0.230 9.382 1.00 84.38 93 GLY A CA 1
ATOM 660 C C . GLY A 1 93 ? -16.782 1.090 8.117 1.00 84.38 93 GLY A C 1
ATOM 661 O O . GLY A 1 93 ? -17.775 1.092 7.389 1.00 84.38 93 GLY A O 1
ATOM 662 N N . ALA A 1 94 ? -15.680 1.791 7.820 1.00 86.06 94 ALA A N 1
ATOM 663 C CA . ALA A 1 94 ? -15.517 2.460 6.539 1.00 86.06 94 ALA A CA 1
ATOM 664 C C . ALA A 1 94 ? -15.645 1.437 5.404 1.00 86.06 94 ALA A C 1
ATOM 666 O O . ALA A 1 94 ? -15.030 0.370 5.443 1.00 86.06 94 ALA A O 1
ATOM 667 N N . THR A 1 95 ? -16.457 1.772 4.404 1.00 81.25 95 THR A N 1
ATOM 668 C CA . THR A 1 95 ? -16.619 0.950 3.205 1.00 81.25 95 THR A CA 1
ATOM 669 C C . THR A 1 95 ? -15.536 1.321 2.207 1.00 81.25 95 THR A C 1
ATOM 671 O O . THR A 1 95 ? -15.465 2.466 1.759 1.00 81.25 95 THR A O 1
ATOM 674 N N . VAL A 1 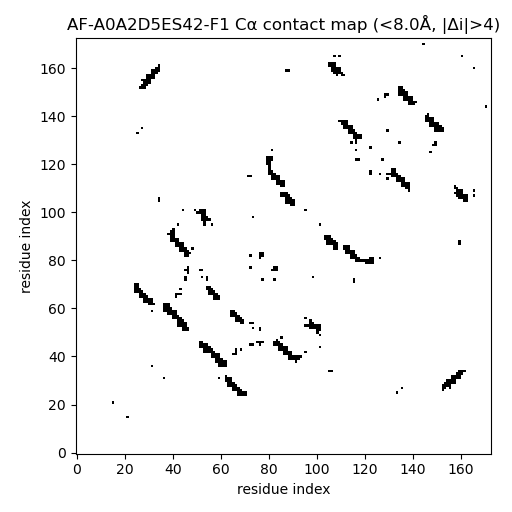96 ? -14.708 0.348 1.843 1.00 79.50 96 VAL A N 1
ATOM 675 C CA . VAL A 1 96 ? -13.713 0.503 0.788 1.00 79.50 96 VAL A CA 1
ATOM 676 C C . VAL A 1 96 ? -14.370 0.189 -0.550 1.00 79.50 96 VAL A C 1
ATOM 678 O O . VAL A 1 96 ? -14.870 -0.910 -0.773 1.00 79.50 96 VAL A O 1
ATOM 681 N N . ARG A 1 97 ? -14.369 1.161 -1.464 1.00 81.44 97 ARG A N 1
ATOM 682 C CA . ARG A 1 97 ? -14.783 0.939 -2.848 1.00 81.44 97 ARG A CA 1
ATOM 683 C C . ARG A 1 97 ? -13.546 0.921 -3.735 1.00 81.44 97 ARG A C 1
ATOM 685 O O . ARG A 1 97 ? -12.811 1.901 -3.816 1.00 81.44 97 ARG A O 1
ATOM 692 N N . LEU A 1 98 ? -13.310 -0.217 -4.382 1.00 79.62 98 LEU A N 1
ATOM 693 C CA . LEU A 1 98 ? -12.163 -0.368 -5.270 1.00 79.62 98 LEU A CA 1
ATOM 694 C C . LEU A 1 98 ? -12.299 0.566 -6.478 1.00 79.62 98 LEU A C 1
ATOM 696 O O . LEU A 1 98 ? -13.401 0.789 -6.988 1.00 79.62 98 LEU A O 1
ATOM 700 N N . GLY A 1 99 ? -11.174 1.118 -6.925 1.00 75.19 99 GLY A N 1
ATOM 701 C CA . GLY A 1 99 ? -11.136 2.018 -8.076 1.00 75.19 99 GLY A CA 1
ATOM 702 C C . GLY A 1 99 ? -11.704 3.417 -7.819 1.00 75.19 99 GLY A C 1
ATOM 703 O O . GLY A 1 99 ? -11.883 4.167 -8.777 1.00 75.19 99 GLY A O 1
ATOM 704 N N . THR A 1 100 ? -11.986 3.796 -6.566 1.00 78.06 100 THR A N 1
ATOM 705 C CA . THR A 1 100 ? -12.374 5.172 -6.209 1.00 78.06 100 THR A CA 1
ATOM 706 C C . THR A 1 100 ? -11.315 5.864 -5.352 1.00 78.06 100 THR A C 1
ATOM 708 O O . THR A 1 100 ? -10.537 5.178 -4.680 1.00 78.06 100 THR A O 1
ATOM 711 N N . PRO A 1 101 ? -11.287 7.212 -5.339 1.00 76.81 101 PRO A N 1
ATOM 712 C CA . PRO A 1 101 ? -10.514 7.964 -4.360 1.00 76.81 101 PRO A CA 1
ATOM 713 C C . PRO A 1 101 ? -10.902 7.581 -2.931 1.00 76.81 101 PRO A C 1
ATOM 715 O O . PRO A 1 101 ? -12.043 7.195 -2.663 1.00 76.81 101 PRO A O 1
ATOM 718 N N . LEU A 1 102 ? -9.943 7.709 -2.021 1.00 78.12 102 LEU A N 1
ATOM 719 C CA . LEU A 1 102 ? -10.142 7.427 -0.608 1.00 78.12 102 LEU A CA 1
ATOM 720 C C . LEU A 1 102 ? -10.500 8.705 0.157 1.00 78.12 102 LEU A C 1
ATOM 722 O O . LEU A 1 102 ? -9.780 9.699 0.076 1.00 78.12 102 LEU A O 1
ATOM 726 N N . GLU A 1 103 ? -11.582 8.661 0.930 1.00 77.81 103 GLU A N 1
ATOM 727 C CA . GLU A 1 103 ? -12.031 9.762 1.786 1.00 77.81 103 GLU A CA 1
ATOM 728 C C . GLU A 1 103 ? -11.987 9.358 3.264 1.00 77.81 103 GLU A C 1
ATOM 730 O O . GLU A 1 103 ? -12.104 8.182 3.610 1.00 77.81 103 GLU A O 1
ATOM 735 N N . GLY A 1 104 ? -11.828 10.344 4.152 1.00 81.44 104 GLY A N 1
ATOM 736 C CA . GLY A 1 104 ? -11.918 10.125 5.599 1.00 81.44 104 GLY A CA 1
ATOM 737 C C . GLY A 1 104 ? -10.743 9.366 6.222 1.00 81.44 104 GLY A C 1
ATOM 738 O O . GLY A 1 104 ? -10.919 8.753 7.271 1.00 81.44 104 GLY A O 1
ATOM 739 N N . GLU A 1 105 ? -9.558 9.386 5.608 1.00 86.50 105 GLU A N 1
ATOM 740 C CA . GLU A 1 105 ? -8.363 8.753 6.180 1.00 86.50 105 GLU A CA 1
ATOM 741 C C . GLU A 1 105 ? -7.992 9.322 7.557 1.00 86.50 105 GLU A C 1
ATOM 743 O O . GLU A 1 105 ? -7.987 10.534 7.777 1.00 86.50 105 GLU A O 1
ATOM 748 N N . ARG A 1 106 ? -7.671 8.424 8.494 1.00 85.25 106 ARG A N 1
ATOM 749 C CA . ARG A 1 106 ? -7.202 8.766 9.845 1.00 85.25 106 ARG A CA 1
ATOM 750 C C . ARG A 1 106 ? -5.684 8.853 9.918 1.00 85.25 106 ARG A C 1
ATOM 752 O O . ARG A 1 106 ? -5.157 9.633 10.705 1.00 85.25 106 ARG A O 1
ATOM 759 N N . GLY A 1 107 ? -4.993 8.067 9.099 1.00 86.69 107 GLY A N 1
ATOM 760 C CA . GLY A 1 107 ? -3.542 8.091 9.024 1.00 86.69 107 GLY A CA 1
ATOM 761 C C . GLY A 1 107 ? -2.996 7.236 7.894 1.00 86.69 107 GLY A C 1
ATOM 762 O O . GLY A 1 107 ? -3.699 6.392 7.341 1.00 86.69 107 GLY A O 1
ATOM 763 N N . VAL A 1 108 ? -1.730 7.466 7.569 1.00 87.00 108 VAL A N 1
ATOM 764 C CA . VAL A 1 108 ? -0.986 6.737 6.535 1.00 87.00 108 VAL A CA 1
ATOM 765 C C . VAL A 1 108 ? 0.296 6.211 7.167 1.00 87.00 108 VAL A C 1
ATOM 767 O O . VAL A 1 108 ? 0.917 6.916 7.969 1.00 87.00 108 VAL A O 1
ATOM 770 N N . ASP A 1 109 ? 0.671 4.975 6.843 1.00 90.25 109 ASP A N 1
ATOM 771 C CA . ASP A 1 109 ? 1.983 4.457 7.218 1.00 90.25 109 ASP A CA 1
ATOM 772 C C . ASP A 1 109 ? 3.057 5.097 6.330 1.00 90.25 109 ASP A C 1
ATOM 774 O O . ASP A 1 109 ? 2.996 5.028 5.105 1.00 90.25 109 ASP A O 1
ATOM 778 N N . GLY A 1 110 ? 4.018 5.778 6.954 1.00 86.31 110 GLY A N 1
ATOM 779 C CA . GLY A 1 110 ? 5.089 6.483 6.241 1.00 86.31 110 GLY A CA 1
ATOM 780 C C . GLY A 1 110 ? 6.397 5.698 6.133 1.00 86.31 110 GLY A C 1
ATOM 781 O O . GLY A 1 110 ? 7.348 6.199 5.523 1.00 86.31 110 GLY A O 1
ATOM 782 N N . GLU A 1 111 ? 6.467 4.527 6.772 1.00 90.69 111 GLU A N 1
ATOM 783 C CA . GLU A 1 111 ? 7.680 3.714 6.906 1.00 90.69 111 GLU A CA 1
ATOM 784 C C . GLU A 1 111 ? 7.674 2.486 5.995 1.00 90.69 111 GLU A C 1
ATOM 786 O O . GLU A 1 111 ? 8.749 2.015 5.631 1.00 90.69 111 GLU A O 1
ATOM 791 N N . HIS A 1 112 ? 6.510 1.992 5.583 1.00 92.44 112 HIS A N 1
ATOM 792 C CA . HIS A 1 112 ? 6.378 0.838 4.707 1.00 92.44 112 HIS A CA 1
ATOM 793 C C . HIS A 1 112 ? 5.514 1.157 3.490 1.00 92.44 112 HIS A C 1
ATOM 795 O O . HIS A 1 112 ? 4.676 2.058 3.488 1.00 92.44 112 HIS A O 1
ATOM 801 N N . ALA A 1 113 ? 5.726 0.377 2.440 1.00 92.00 113 ALA A N 1
ATOM 802 C CA . ALA A 1 113 ? 4.902 0.382 1.245 1.00 92.00 113 ALA A CA 1
ATOM 803 C C . ALA A 1 113 ? 4.740 -1.044 0.724 1.00 92.00 113 ALA A C 1
ATOM 805 O O . ALA A 1 113 ? 5.588 -1.912 0.944 1.00 92.00 113 ALA A O 1
ATOM 806 N N . LEU A 1 114 ? 3.657 -1.277 -0.005 1.00 92.19 114 LEU A N 1
ATOM 807 C CA . LEU A 1 114 ? 3.547 -2.427 -0.888 1.00 92.19 114 LEU A CA 1
ATOM 808 C C . LEU A 1 114 ? 4.182 -2.065 -2.229 1.00 92.19 114 LEU A C 1
ATOM 810 O O . LEU A 1 114 ? 3.995 -0.962 -2.737 1.00 92.19 114 LEU A O 1
ATOM 814 N N . VAL A 1 115 ? 4.930 -2.995 -2.806 1.00 92.25 115 VAL A N 1
ATOM 815 C CA . VAL A 1 115 ? 5.548 -2.844 -4.123 1.00 92.25 115 VAL A CA 1
ATOM 816 C C . VAL A 1 115 ? 5.010 -3.952 -5.000 1.00 92.25 115 VAL A C 1
ATOM 818 O O . VAL A 1 115 ? 5.095 -5.120 -4.635 1.00 92.25 115 VAL A O 1
ATOM 821 N N . TYR A 1 116 ? 4.456 -3.605 -6.152 1.00 92.56 116 TYR A N 1
ATOM 822 C CA . TYR A 1 116 ? 4.091 -4.588 -7.160 1.00 92.56 116 TYR A CA 1
ATOM 823 C C . TYR A 1 116 ? 4.920 -4.354 -8.413 1.00 92.56 116 TYR A C 1
ATOM 825 O O . TYR A 1 116 ? 4.831 -3.287 -9.020 1.00 92.56 116 TYR A O 1
ATOM 833 N N . ARG A 1 117 ? 5.691 -5.358 -8.827 1.00 93.06 117 ARG A N 1
ATOM 834 C CA . ARG A 1 117 ? 6.448 -5.324 -10.080 1.00 93.06 117 ARG A CA 1
ATOM 835 C C . ARG A 1 117 ? 5.749 -6.172 -11.134 1.00 93.06 117 ARG A C 1
ATOM 837 O O . ARG A 1 117 ? 5.546 -7.369 -10.935 1.00 93.06 117 ARG A O 1
ATOM 844 N N . ASP A 1 118 ? 5.397 -5.561 -12.257 1.00 91.62 118 ASP A N 1
ATOM 845 C CA . ASP A 1 118 ? 4.838 -6.277 -13.399 1.00 91.62 118 ASP A CA 1
ATOM 846 C C . ASP A 1 118 ? 5.926 -7.152 -14.053 1.00 91.62 118 ASP A C 1
ATOM 848 O O . ASP A 1 118 ? 6.960 -6.616 -14.456 1.00 91.62 118 ASP A O 1
ATOM 852 N N . PRO A 1 119 ? 5.743 -8.483 -14.163 1.00 91.88 119 PRO A N 1
ATOM 853 C CA . PRO A 1 119 ? 6.692 -9.347 -14.867 1.00 91.88 119 PRO A CA 1
ATOM 854 C C . PRO A 1 119 ? 6.809 -9.049 -16.369 1.00 91.88 119 PRO A C 1
ATOM 856 O O . PRO A 1 119 ? 7.782 -9.477 -16.986 1.00 91.88 119 PRO A O 1
ATOM 859 N N . GLU A 1 120 ? 5.833 -8.359 -16.965 1.00 92.56 120 GLU A N 1
ATOM 860 C CA . GLU A 1 120 ? 5.779 -8.081 -18.405 1.00 92.56 120 GLU A CA 1
ATOM 861 C C . GLU A 1 120 ? 6.425 -6.744 -18.795 1.00 92.56 120 GLU A C 1
ATOM 863 O O . GLU A 1 120 ? 6.601 -6.469 -19.982 1.00 92.56 120 GLU A O 1
ATOM 868 N N . LEU A 1 121 ? 6.785 -5.910 -17.816 1.00 89.50 121 LEU A N 1
ATOM 869 C CA . LEU A 1 121 ? 7.323 -4.572 -18.042 1.00 89.50 121 LEU A CA 1
ATOM 870 C C . LEU A 1 121 ? 8.732 -4.442 -17.463 1.00 89.50 121 LEU A C 1
ATOM 872 O O . LEU A 1 121 ? 9.079 -5.034 -16.440 1.00 89.50 121 LEU A O 1
ATOM 876 N N . GLU A 1 122 ? 9.554 -3.635 -18.128 1.00 90.25 122 GLU A N 1
ATOM 877 C CA . GLU A 1 122 ? 10.871 -3.270 -17.616 1.00 90.25 122 GLU A CA 1
ATOM 878 C C . GLU A 1 122 ? 10.706 -2.359 -16.396 1.00 90.25 122 GLU A C 1
ATOM 880 O O . GLU A 1 122 ? 10.031 -1.333 -16.473 1.00 90.25 122 GLU A O 1
ATOM 885 N N . ALA A 1 123 ? 11.301 -2.768 -15.273 1.00 87.88 123 ALA A N 1
ATOM 886 C CA . ALA A 1 123 ? 11.271 -2.021 -14.023 1.00 87.88 123 ALA A CA 1
ATOM 887 C C . ALA A 1 123 ? 12.415 -0.993 -13.981 1.00 87.88 123 ALA A C 1
ATOM 889 O O . ALA A 1 123 ? 13.500 -1.283 -14.491 1.00 87.88 123 ALA A O 1
ATOM 890 N N . PRO A 1 124 ? 12.237 0.177 -13.342 1.00 88.31 124 PRO A N 1
ATOM 891 C CA . PRO A 1 124 ? 13.341 1.083 -13.065 1.00 88.31 124 PRO A CA 1
ATOM 892 C C . PRO A 1 124 ? 14.390 0.403 -12.179 1.00 88.31 124 PRO A C 1
ATOM 894 O O . PRO A 1 124 ? 14.065 -0.453 -11.354 1.00 88.31 124 PRO A O 1
ATOM 897 N N . SER A 1 125 ? 15.643 0.844 -12.290 1.00 89.81 125 SER A N 1
ATOM 898 C CA . SER A 1 125 ? 16.790 0.223 -11.610 1.00 89.81 125 SER A CA 1
ATOM 899 C C . SER A 1 125 ? 16.631 0.114 -10.091 1.00 89.81 125 SER A C 1
ATOM 901 O O . SER A 1 125 ? 17.007 -0.892 -9.495 1.00 89.81 125 SER A O 1
ATOM 903 N N . TRP A 1 126 ? 16.015 1.110 -9.447 1.00 87.25 126 TRP A N 1
ATOM 904 C CA . TRP A 1 126 ? 15.757 1.070 -8.003 1.00 87.25 126 TRP A CA 1
ATOM 905 C C . TRP A 1 126 ? 14.842 -0.096 -7.601 1.00 87.25 126 TRP A C 1
ATOM 907 O O . TRP A 1 126 ? 14.934 -0.600 -6.482 1.00 87.25 126 TRP A O 1
ATOM 917 N N . ALA A 1 127 ? 13.964 -0.534 -8.506 1.00 89.81 127 ALA A N 1
ATOM 918 C CA . ALA A 1 127 ? 12.979 -1.568 -8.246 1.00 89.81 127 ALA A CA 1
ATOM 919 C C . ALA A 1 127 ? 13.464 -2.981 -8.607 1.00 89.81 127 ALA A C 1
ATOM 921 O O . ALA A 1 127 ? 12.758 -3.957 -8.352 1.00 89.81 127 ALA A O 1
ATOM 922 N N . GLU A 1 128 ? 14.668 -3.126 -9.168 1.00 90.50 128 GLU A N 1
ATOM 923 C CA . GLU A 1 128 ? 15.235 -4.431 -9.530 1.00 90.50 128 GLU A CA 1
ATOM 924 C C . GLU A 1 128 ? 15.415 -5.357 -8.322 1.00 90.50 128 GLU A C 1
ATOM 926 O O . GLU A 1 128 ? 15.322 -6.578 -8.464 1.00 90.50 128 GLU A O 1
ATOM 931 N N . ALA A 1 129 ? 15.612 -4.780 -7.131 1.00 91.69 129 ALA A N 1
ATOM 932 C CA . ALA A 1 129 ? 15.703 -5.509 -5.869 1.00 91.69 129 ALA A CA 1
ATOM 933 C C . ALA A 1 129 ? 14.384 -6.194 -5.462 1.00 91.69 129 ALA A C 1
ATOM 935 O O . ALA A 1 129 ? 14.400 -7.093 -4.620 1.00 91.69 129 ALA A O 1
ATOM 936 N N . PHE A 1 130 ? 13.251 -5.792 -6.047 1.00 94.06 130 PHE A N 1
ATOM 937 C CA . PHE A 1 130 ? 11.951 -6.397 -5.788 1.00 94.06 130 PHE A CA 1
ATOM 938 C C . PHE A 1 130 ? 11.658 -7.481 -6.838 1.00 94.06 130 PHE A C 1
ATOM 940 O O . PHE A 1 130 ? 11.755 -7.223 -8.049 1.00 94.06 130 PHE A O 1
ATOM 947 N N . PRO A 1 131 ? 11.301 -8.709 -6.416 1.00 94.56 131 PRO A N 1
ATOM 948 C CA . PRO A 1 131 ? 10.898 -9.753 -7.347 1.00 94.56 131 PRO A CA 1
ATOM 949 C C . PRO A 1 131 ? 9.601 -9.366 -8.083 1.00 94.56 131 PRO A C 1
ATOM 951 O O . PRO A 1 131 ? 8.808 -8.582 -7.560 1.00 94.56 131 PRO A O 1
ATOM 954 N N . PRO A 1 132 ? 9.352 -9.915 -9.288 1.00 93.81 132 PRO A N 1
ATOM 955 C CA . PRO A 1 132 ? 8.062 -9.768 -9.957 1.00 93.81 132 PRO A CA 1
ATOM 956 C C . PRO A 1 132 ? 6.898 -10.239 -9.071 1.00 93.81 132 PRO A C 1
ATOM 958 O O . PRO A 1 132 ? 7.009 -11.252 -8.378 1.00 93.81 132 PRO A O 1
ATOM 961 N N . GLY A 1 133 ? 5.772 -9.530 -9.130 1.00 92.19 133 GLY A N 1
ATOM 962 C CA . GLY A 1 133 ? 4.630 -9.712 -8.235 1.00 92.19 133 GLY A CA 1
ATOM 963 C C . GLY A 1 133 ? 4.672 -8.783 -7.020 1.00 92.19 133 GLY A C 1
ATOM 964 O O . GLY A 1 133 ? 5.308 -7.729 -7.053 1.00 92.19 133 GLY A O 1
ATOM 965 N N . LEU A 1 134 ? 3.945 -9.149 -5.959 1.00 91.50 134 LEU A N 1
ATOM 966 C CA . LEU A 1 134 ? 3.886 -8.359 -4.730 1.00 91.50 134 LEU A CA 1
ATOM 967 C C . LEU A 1 134 ? 5.132 -8.572 -3.871 1.00 91.50 134 LEU A C 1
ATOM 969 O O . LEU A 1 134 ? 5.581 -9.694 -3.652 1.00 91.50 134 LEU A O 1
ATOM 973 N N . SER A 1 135 ? 5.621 -7.483 -3.307 1.00 94.19 135 SER A N 1
ATOM 974 C CA . SER A 1 135 ? 6.601 -7.437 -2.235 1.00 94.19 135 SER A CA 1
ATOM 975 C C . SER A 1 135 ? 6.256 -6.313 -1.266 1.00 94.19 135 SER A C 1
ATOM 977 O O . SER A 1 135 ? 5.378 -5.489 -1.528 1.00 94.19 135 SER A O 1
ATOM 979 N N . CYS A 1 136 ? 6.965 -6.265 -0.146 1.00 94.06 136 CYS A N 1
ATOM 980 C CA . CYS A 1 136 ? 6.873 -5.167 0.800 1.00 94.06 136 CYS A CA 1
ATOM 981 C C . CYS A 1 136 ? 8.204 -4.428 0.834 1.00 94.06 136 CYS A C 1
ATOM 983 O O . CYS A 1 136 ? 9.274 -5.022 0.675 1.00 94.06 136 CYS A O 1
ATOM 985 N N . ALA A 1 137 ? 8.130 -3.120 1.030 1.00 94.06 137 ALA A N 1
ATOM 986 C CA . ALA A 1 137 ? 9.282 -2.260 1.182 1.00 94.06 137 ALA A CA 1
ATOM 987 C C . ALA A 1 137 ? 9.247 -1.556 2.529 1.00 94.06 137 ALA A C 1
ATOM 989 O O . ALA A 1 137 ? 8.183 -1.170 3.012 1.00 94.06 137 ALA A O 1
ATOM 990 N N . ARG A 1 138 ? 10.429 -1.350 3.100 1.00 93.94 138 ARG A N 1
ATOM 991 C CA . ARG A 1 138 ? 10.653 -0.404 4.185 1.00 93.94 138 ARG A CA 1
ATOM 992 C C . ARG A 1 138 ? 11.401 0.796 3.629 1.00 93.94 138 ARG A C 1
ATOM 994 O O . ARG A 1 138 ? 12.325 0.646 2.829 1.00 93.94 138 ARG A O 1
ATOM 1001 N N . ARG A 1 139 ? 11.002 1.982 4.058 1.00 90.25 139 ARG A N 1
ATOM 1002 C CA . ARG A 1 139 ? 11.656 3.232 3.712 1.00 90.25 139 ARG A CA 1
ATOM 1003 C C . ARG A 1 139 ? 13.017 3.297 4.386 1.00 90.25 139 ARG A C 1
ATOM 1005 O O . ARG A 1 139 ? 13.137 3.076 5.590 1.00 90.25 139 ARG A O 1
ATOM 1012 N N . GLU 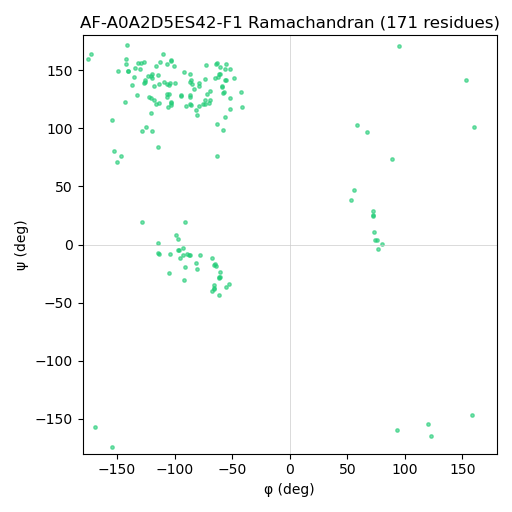A 1 140 ? 14.031 3.645 3.616 1.00 88.56 140 GLU A N 1
ATOM 1013 C CA . GLU A 1 140 ? 15.378 3.907 4.099 1.00 88.56 140 GLU A CA 1
ATOM 1014 C C . GLU A 1 140 ? 15.771 5.340 3.753 1.00 88.56 140 GLU A C 1
ATOM 1016 O O . GLU A 1 140 ? 15.395 5.889 2.714 1.00 88.56 140 GLU A O 1
ATOM 1021 N N . VAL A 1 141 ? 16.505 5.973 4.665 1.00 80.88 141 VAL A N 1
ATOM 1022 C CA . VAL A 1 141 ? 17.060 7.304 4.426 1.00 80.88 141 VAL A CA 1
ATOM 1023 C C . VAL A 1 141 ? 18.327 7.122 3.598 1.00 80.88 141 VAL A C 1
ATOM 1025 O O . VAL A 1 141 ? 19.313 6.583 4.098 1.00 80.88 141 VAL A O 1
ATOM 1028 N N . SER A 1 142 ? 18.294 7.559 2.341 1.00 73.94 142 SER A N 1
ATOM 1029 C CA . SER A 1 142 ? 19.465 7.638 1.468 1.00 73.94 142 SER A CA 1
ATOM 1030 C C . SER A 1 142 ? 19.946 9.087 1.368 1.00 73.94 142 SER A C 1
ATOM 1032 O O . SER A 1 142 ? 19.194 10.035 1.603 1.00 73.94 142 SER A O 1
ATOM 1034 N N . THR A 1 143 ? 21.213 9.269 1.004 1.00 70.19 143 THR A N 1
ATOM 1035 C CA . THR A 1 143 ? 21.789 10.582 0.678 1.00 70.19 143 THR A CA 1
ATOM 1036 C C . THR A 1 143 ? 21.098 11.259 -0.505 1.00 70.19 143 THR A C 1
ATOM 1038 O O . THR A 1 143 ? 21.104 12.484 -0.571 1.00 70.19 143 THR A O 1
ATOM 1041 N N . ASP A 1 144 ? 20.456 10.482 -1.380 1.00 70.56 144 ASP A N 1
ATOM 1042 C CA . ASP A 1 144 ? 19.770 10.971 -2.585 1.00 70.56 144 ASP A CA 1
ATOM 1043 C C . ASP A 1 144 ? 18.246 11.113 -2.395 1.00 70.56 144 ASP A C 1
ATOM 1045 O O . ASP A 1 144 ? 17.512 11.344 -3.353 1.00 70.56 144 ASP A O 1
ATOM 1049 N N . GLY A 1 145 ? 17.751 10.960 -1.160 1.00 63.97 145 GLY A N 1
ATOM 1050 C CA . GLY A 1 145 ? 16.328 11.023 -0.824 1.00 63.97 145 GLY A CA 1
ATOM 1051 C C . GLY A 1 145 ? 15.795 9.734 -0.196 1.00 63.97 145 GLY A C 1
ATOM 1052 O O . GLY A 1 145 ? 16.517 8.984 0.460 1.00 63.97 145 GLY A O 1
ATOM 1053 N N . ALA A 1 146 ? 14.494 9.485 -0.344 1.00 64.38 146 ALA A N 1
ATOM 1054 C CA . ALA A 1 146 ? 13.879 8.262 0.165 1.00 64.38 146 ALA A CA 1
ATOM 1055 C C . ALA A 1 146 ? 14.225 7.068 -0.736 1.00 64.38 146 ALA A C 1
ATOM 1057 O O . ALA A 1 146 ? 13.878 7.070 -1.914 1.00 64.38 146 ALA A O 1
ATOM 1058 N N . ALA A 1 147 ? 14.857 6.044 -0.165 1.00 83.50 147 ALA A N 1
ATOM 1059 C CA . ALA A 1 147 ? 15.055 4.749 -0.806 1.00 83.50 147 ALA A CA 1
ATOM 1060 C C . ALA A 1 147 ? 14.068 3.717 -0.243 1.00 83.50 147 ALA A C 1
ATOM 1062 O O . ALA A 1 147 ? 13.546 3.871 0.864 1.00 83.50 147 ALA A O 1
ATOM 1063 N N . TRP A 1 148 ? 13.821 2.656 -1.004 1.00 89.75 148 TRP A N 1
ATOM 1064 C CA . TRP A 1 148 ? 12.979 1.537 -0.595 1.00 89.75 148 TRP A CA 1
ATOM 1065 C C . TRP A 1 148 ? 13.818 0.267 -0.560 1.00 89.75 148 TRP A C 1
ATOM 1067 O O . TRP A 1 148 ? 14.419 -0.103 -1.565 1.00 89.75 148 TRP A O 1
ATOM 1077 N N . ALA A 1 149 ? 13.839 -0.407 0.585 1.00 92.94 149 ALA A N 1
ATOM 1078 C CA . ALA A 1 149 ? 14.508 -1.689 0.747 1.00 92.94 149 ALA A CA 1
ATOM 1079 C C . ALA A 1 149 ? 13.485 -2.813 0.893 1.00 92.94 149 ALA A C 1
ATOM 1081 O O . ALA A 1 149 ? 12.472 -2.658 1.579 1.00 92.94 149 ALA A O 1
ATOM 1082 N N . LEU A 1 150 ? 13.766 -3.953 0.262 1.00 94.50 150 LEU A N 1
ATOM 1083 C CA . LEU A 1 150 ? 12.939 -5.151 0.365 1.00 94.50 150 LEU A CA 1
ATOM 1084 C C . LEU A 1 150 ? 12.818 -5.592 1.833 1.00 94.50 150 LEU A C 1
ATOM 1086 O O . LEU A 1 150 ? 13.817 -5.744 2.534 1.00 94.50 150 LEU A O 1
ATOM 1090 N N . THR A 1 151 ? 11.588 -5.830 2.283 1.00 95.25 151 THR A N 1
ATOM 1091 C CA . THR A 1 151 ? 11.277 -6.340 3.623 1.00 95.25 151 THR A CA 1
ATOM 1092 C C . THR A 1 151 ? 10.236 -7.461 3.530 1.00 95.25 151 THR A C 1
ATOM 1094 O O . THR A 1 151 ? 9.430 -7.465 2.594 1.00 95.25 151 THR A O 1
ATOM 1097 N N . PRO A 1 152 ? 10.207 -8.421 4.473 1.00 94.62 152 PRO A N 1
ATOM 1098 C CA . PRO A 1 152 ? 9.123 -9.396 4.542 1.00 94.62 152 PRO A CA 1
ATOM 1099 C C . PRO A 1 152 ? 7.755 -8.717 4.668 1.00 94.62 152 PRO A C 1
ATOM 1101 O O . PRO A 1 152 ? 7.617 -7.737 5.393 1.00 94.62 152 PRO A O 1
ATOM 1104 N N . CYS A 1 153 ? 6.737 -9.261 3.995 1.00 92.81 153 CYS A N 1
ATOM 1105 C CA . CYS A 1 153 ? 5.347 -8.810 4.151 1.00 92.81 153 CYS A CA 1
ATOM 1106 C C . CYS A 1 153 ? 4.665 -9.337 5.422 1.00 92.81 153 CYS A C 1
ATOM 1108 O O . CYS A 1 153 ? 3.557 -8.914 5.749 1.00 92.81 153 CYS A O 1
ATOM 1110 N N . GLU A 1 154 ? 5.312 -10.261 6.128 1.00 93.25 154 GLU A N 1
ATOM 1111 C CA . GLU A 1 154 ? 4.871 -10.780 7.418 1.00 93.25 154 GLU A CA 1
ATOM 1112 C C . GLU A 1 154 ? 5.632 -10.090 8.550 1.00 93.25 154 GLU A C 1
ATOM 1114 O O . GLU A 1 154 ? 6.845 -9.892 8.465 1.00 93.25 154 GLU A O 1
ATOM 1119 N N . GLY A 1 155 ? 4.923 -9.758 9.629 1.00 90.75 155 GLY A N 1
ATOM 1120 C CA . GLY A 1 155 ? 5.525 -9.131 10.805 1.00 90.75 155 GLY A CA 1
ATOM 1121 C C . GLY A 1 155 ? 5.926 -7.669 10.595 1.00 90.75 155 GLY A C 1
ATOM 1122 O O . GLY A 1 155 ? 6.820 -7.185 11.287 1.00 90.75 155 GLY A O 1
ATOM 1123 N N . LEU A 1 156 ? 5.281 -6.962 9.661 1.00 92.06 156 LEU A N 1
ATOM 1124 C CA . LEU A 1 156 ? 5.468 -5.519 9.497 1.00 92.06 156 LEU A CA 1
ATOM 1125 C C . LEU A 1 156 ? 5.048 -4.771 10.770 1.00 92.06 156 LEU A C 1
ATOM 1127 O O . LEU A 1 156 ? 4.094 -5.165 11.438 1.00 92.06 156 LEU A O 1
ATOM 1131 N N . ALA A 1 157 ? 5.726 -3.670 11.083 1.00 92.88 157 ALA A N 1
ATOM 1132 C CA . ALA A 1 157 ? 5.403 -2.823 12.228 1.00 92.88 157 ALA A CA 1
ATOM 1133 C C . ALA A 1 157 ? 4.933 -1.452 11.731 1.00 92.88 157 ALA A C 1
ATOM 1135 O O . ALA A 1 157 ? 5.726 -0.521 11.610 1.00 92.88 157 ALA A O 1
ATOM 1136 N N . LEU A 1 158 ? 3.647 -1.343 11.396 1.00 91.12 158 LEU A N 1
ATOM 1137 C CA . LEU A 1 158 ? 3.081 -0.125 10.820 1.00 91.12 158 LEU A CA 1
ATOM 1138 C C . LEU A 1 158 ? 2.945 0.977 11.867 1.00 91.12 158 LEU A C 1
ATOM 1140 O O . LEU A 1 158 ? 2.555 0.730 13.012 1.00 91.12 158 LEU A O 1
ATOM 1144 N N . ARG A 1 159 ? 3.205 2.213 11.444 1.00 90.12 159 ARG A N 1
ATOM 1145 C CA . ARG A 1 159 ? 3.110 3.419 12.262 1.00 90.12 159 ARG A CA 1
ATOM 1146 C C . ARG A 1 159 ? 2.266 4.465 11.557 1.00 90.12 159 ARG A C 1
ATOM 1148 O O . ARG A 1 159 ? 2.747 5.236 10.726 1.00 90.12 159 ARG A O 1
ATOM 1155 N N . PHE A 1 160 ? 0.995 4.527 11.940 1.00 87.38 160 PHE A N 1
ATOM 1156 C CA . PHE A 1 160 ? 0.062 5.491 11.370 1.00 87.38 160 PHE A CA 1
ATOM 1157 C C . PHE A 1 160 ? 0.227 6.857 12.038 1.00 87.38 160 PHE A C 1
ATOM 1159 O O . 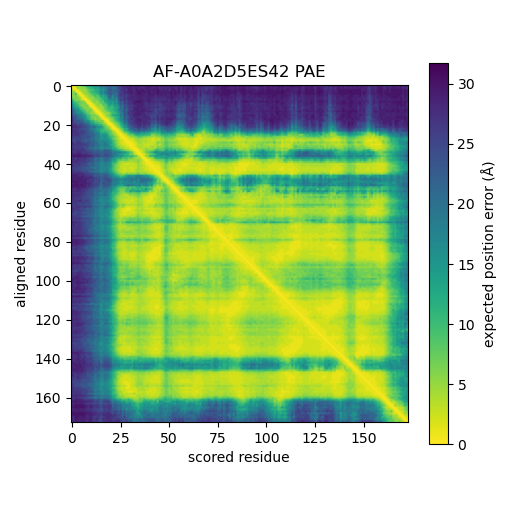PHE A 1 160 ? -0.049 7.027 13.230 1.00 87.38 160 PHE A O 1
ATOM 1166 N N . ALA A 1 161 ? 0.650 7.842 11.248 1.00 81.44 161 ALA A N 1
ATOM 1167 C CA . ALA A 1 161 ? 0.650 9.249 11.630 1.00 81.44 161 ALA A CA 1
ATOM 1168 C C . ALA A 1 161 ? -0.557 9.968 11.016 1.00 81.44 161 ALA A C 1
ATOM 1170 O O . ALA A 1 161 ? -1.061 9.566 9.964 1.00 81.44 161 ALA A O 1
ATOM 1171 N N . ASP A 1 162 ? -1.005 11.050 11.655 1.00 71.19 162 ASP A N 1
ATOM 1172 C CA . ASP A 1 162 ? -1.992 11.936 11.046 1.00 71.19 162 ASP A CA 1
ATOM 1173 C C . ASP A 1 162 ? -1.425 12.584 9.766 1.00 71.19 162 ASP A C 1
ATOM 1175 O O . ASP A 1 162 ? -0.211 12.709 9.563 1.00 71.19 162 ASP A O 1
ATOM 1179 N N . ARG A 1 163 ? -2.311 13.000 8.853 1.00 59.81 163 ARG A N 1
ATOM 1180 C CA . ARG A 1 163 ? -1.898 13.578 7.561 1.00 59.81 163 ARG A CA 1
ATOM 1181 C C . ARG A 1 163 ? -1.060 14.858 7.737 1.00 59.81 163 ARG A C 1
ATOM 1183 O O . ARG A 1 163 ? -0.206 15.159 6.903 1.00 59.81 163 ARG A O 1
ATOM 1190 N N . ALA A 1 164 ? -1.268 15.583 8.840 1.00 53.72 164 ALA A N 1
ATOM 1191 C CA . ALA A 1 164 ? -0.467 16.745 9.224 1.00 53.72 164 ALA A CA 1
ATOM 1192 C C . ALA A 1 164 ? 0.989 16.364 9.555 1.00 53.72 164 ALA A C 1
ATOM 1194 O O . ALA A 1 164 ? 1.917 17.077 9.169 1.00 53.72 164 ALA A O 1
ATOM 1195 N N . GLY A 1 165 ? 1.20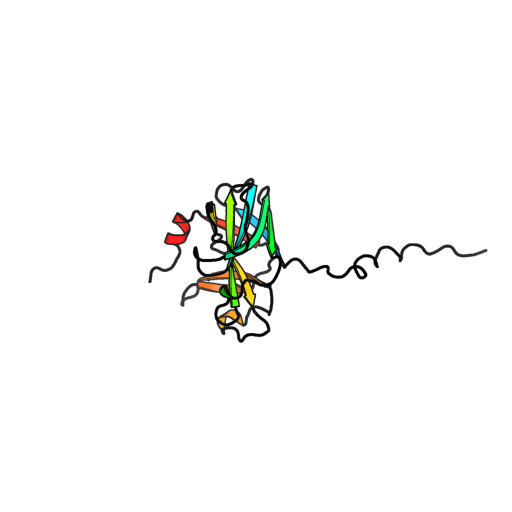3 15.209 10.188 1.00 48.19 165 GLY A N 1
ATOM 1196 C CA . GLY A 1 165 ? 2.514 14.638 10.461 1.00 48.19 165 GLY A CA 1
ATOM 1197 C C . GLY A 1 165 ? 3.277 14.236 9.199 1.00 48.19 165 GLY A C 1
ATOM 1198 O O . GLY A 1 165 ? 4.482 14.481 9.125 1.00 48.19 165 GLY A O 1
ATOM 1199 N N . LEU A 1 166 ? 2.606 13.696 8.173 1.00 45.53 166 LEU A N 1
ATOM 1200 C CA . LEU A 1 166 ? 3.266 13.269 6.926 1.00 45.53 166 LEU A CA 1
ATOM 1201 C C . LEU A 1 166 ? 3.824 14.447 6.105 1.00 45.53 166 LEU A C 1
ATOM 1203 O O . LEU A 1 166 ? 4.945 14.371 5.604 1.00 45.53 166 LEU A O 1
ATOM 1207 N N . ALA A 1 167 ? 3.092 15.564 6.024 1.00 44.88 167 ALA A N 1
ATOM 1208 C CA . ALA A 1 167 ? 3.515 16.765 5.288 1.00 44.88 167 ALA A CA 1
ATOM 1209 C C . ALA A 1 167 ? 4.768 17.447 5.879 1.00 44.88 167 ALA A C 1
ATOM 1211 O O . ALA A 1 167 ? 5.414 18.253 5.211 1.00 44.88 167 ALA A O 1
ATOM 1212 N N . SER A 1 168 ? 5.127 17.124 7.126 1.00 38.06 168 SER A N 1
ATOM 1213 C CA . SER A 1 168 ? 6.366 17.587 7.766 1.00 38.06 168 SER A CA 1
ATOM 1214 C C . SER A 1 168 ? 7.569 16.661 7.547 1.00 38.06 168 SER A C 1
ATOM 1216 O O . SER A 1 168 ? 8.683 17.026 7.912 1.00 38.06 168 SER A O 1
ATOM 1218 N N . ARG A 1 169 ? 7.354 15.472 6.963 1.00 40.00 169 ARG A N 1
ATOM 1219 C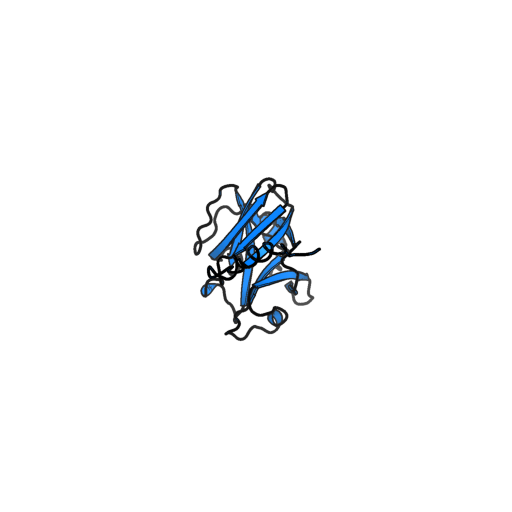 CA . ARG A 1 169 ? 8.371 14.418 6.784 1.00 40.00 169 ARG A CA 1
ATOM 1220 C C . ARG A 1 169 ? 8.730 14.139 5.325 1.00 40.00 169 ARG A C 1
ATOM 1222 O O . ARG A 1 169 ? 9.651 13.367 5.071 1.00 40.00 169 ARG A O 1
ATOM 1229 N N . LEU A 1 170 ? 8.017 14.739 4.376 1.00 33.75 170 LEU A N 1
ATOM 1230 C CA . LEU A 1 170 ? 8.436 14.749 2.979 1.00 33.75 170 LEU A CA 1
ATOM 1231 C C . LEU A 1 170 ? 9.521 15.823 2.795 1.00 33.75 170 LEU A C 1
ATOM 1233 O O . LEU A 1 170 ? 9.367 16.917 3.350 1.00 33.75 170 LEU A O 1
ATOM 1237 N N . PRO A 1 171 ? 10.608 15.535 2.052 1.00 30.33 171 PRO A N 1
ATOM 1238 C CA . PRO A 1 171 ? 11.534 16.571 1.618 1.00 30.33 171 PRO A CA 1
ATOM 1239 C C . PRO A 1 171 ? 10.722 17.678 0.944 1.00 30.33 171 PRO A C 1
ATOM 1241 O O . PRO A 1 171 ? 9.894 17.400 0.077 1.00 30.33 171 PRO A O 1
ATOM 1244 N N . ARG A 1 172 ? 10.891 18.917 1.405 1.00 32.81 172 ARG A N 1
ATOM 1245 C CA . ARG A 1 17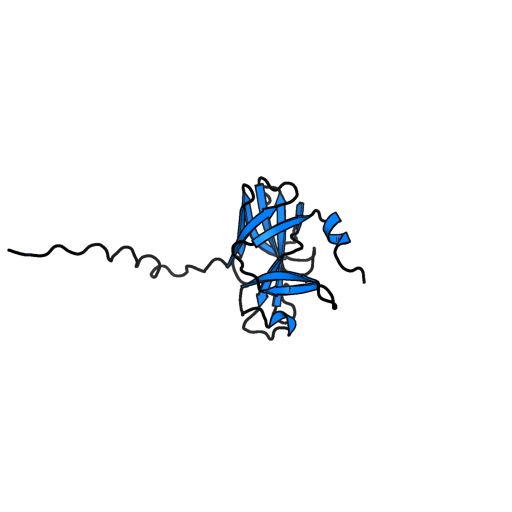2 ? 10.432 20.068 0.633 1.00 32.81 172 ARG A CA 1
ATOM 1246 C C . ARG A 1 172 ? 11.482 20.283 -0.444 1.00 32.81 172 ARG A C 1
ATOM 1248 O O . ARG A 1 172 ? 12.641 20.487 -0.083 1.00 32.81 172 ARG A O 1
ATOM 1255 N N . ASP A 1 173 ? 11.065 20.177 -1.698 1.00 37.66 173 ASP A N 1
ATOM 1256 C CA . ASP A 1 173 ? 11.851 20.649 -2.839 1.00 37.66 173 ASP A CA 1
ATOM 1257 C C . ASP A 1 173 ? 12.222 22.135 -2.675 1.00 37.66 173 ASP A C 1
ATOM 1259 O O . ASP A 1 173 ? 11.391 22.906 -2.126 1.00 37.66 173 ASP A O 1
#

Sequence (173 aa):
MTRLLAAPLLLALAACLALGGCQSELRATGSAEGVGLERGTLAVRWAEAGRGLVHGEGRVESGAFWVALPDRPPPAAFEGGVALGELVLLPEGATVRLGTPLEGERGVDGEHALVYRDPELEAPSWAEAFPPGLSCARREVSTDGAAWALTPCEGLALRFADRAGLASRLPRD

Mean predicted aligned error: 10.94 Å

Foldseek 3Di:
DDDDDDDDPPPPPCPVPPPDDPPVFQKFWAFEDEDPQQKWKKWKFKADPQPGWTFKIKMGHRRIIMITGPDDGDPVRDDQQKIKIKIFTAHHPDDHDGRDGDPRTFFTFPFKIKMAGDPVGGHPPLCPQPDHGIFMWTWDQDPVGTGTDTDHSYHDYTYTDGPVVVVVVHDDD

Solvent-accessible surface area (backbone atoms only — not comparable to full-atom values): 10007 Å² total; per-residue (Å²): 136,92,82,92,90,88,80,90,83,76,78,78,80,60,67,72,77,77,57,85,71,81,66,75,64,48,59,40,32,31,38,44,47,58,80,77,45,63,47,22,25,30,34,26,29,30,34,64,91,95,73,19,34,25,61,32,50,30,37,31,50,79,32,35,36,41,37,39,24,92,68,82,77,62,78,89,25,50,58,57,32,31,27,51,26,39,44,34,36,32,49,63,86,56,82,84,55,72,77,34,77,80,76,75,70,59,20,41,31,81,52,46,35,38,36,37,28,45,80,92,39,71,57,52,78,82,50,66,80,50,64,67,40,80,46,25,27,35,61,40,89,46,98,91,43,86,40,69,40,80,41,70,38,64,72,37,78,43,50,34,36,44,68,73,58,51,71,74,69,53,86,80,129

Secondary structure (DSSP, 8-state):
--------SSSSTTSSSSSS-----EEEEEEEEETTTTEEEEEEEESSTTTPEEEEEEEEETTEEEEEE-SSPPGGGEETTEEEEEEEEE-TTPPP-TTSB--S--EEESSEEEEEE-TTSPPPGGGTTSPSEEEEEEEEEETTEEEEEEE-SSSEEEEEE-HHHHTTTSPP-

Nearest PDB structures (foldseek):
  8v34-assembly7_G  TM=3.861E-01  e=1.461E+00  Staphylococcus aureus
  8v34-assembly2_A  TM=3.506E-01  e=2.921E+00  Staphylococcus aureus
  8r50-assembly1_A  TM=2.378E-01  e=3.428E+00  Mus musculus